Protein AF-A0A7W7KQT1-F1 (afdb_monomer_lite)

Sequence (158 aa):
MNTHEIETPSGLRFHPEPDATVPFLRQPEAVIASAGPQPGSSLYLSLHRSAMERLIKHRKAKLTPDQLAAGVEHVKELTGIVMKPRQLADILDISPSAKMHLAAFGEFGRQFNDALGSYFLGCAWPTEKEVAAGIDLRSFLSILRRQAEAMGYKLHKA

Organism: Pseudomonas nitroreducens (NCBI:txid46680)

pLDDT: mean 78.23, std 21.67, range [24.48, 97.62]

InterPro domains:
  IPR059352 Domain of unknown function DUF8308 [PF26975] (45-156)

Foldseek 3Di:
DDDDDDDDDDDDPPPPDPPPLQDADDDVVRCVVPVDPDPCVVVNVVSNVVVVVLLVVQLVPADDPVLLVVLQVVCCVLQQWHDDSVVLSVLVVVQSVQRSSCRRPVDCDQSVQQSLCCVQPVGGDDDPVVVVVPPDVVVVSVSSVVSCVVVVIDGHDD

Radius of gyration: 20.32 Å; chains: 1; bounding box: 55×39×58 Å

Structure (mmCIF, N/CA/C/O backbone):
data_AF-A0A7W7KQT1-F1
#
_entry.id   AF-A0A7W7KQT1-F1
#
loop_
_atom_site.group_PDB
_atom_site.id
_atom_site.type_symbol
_atom_site.label_atom_id
_atom_site.label_alt_id
_atom_site.label_comp_id
_atom_site.label_asym_id
_atom_site.label_entity_id
_atom_site.label_seq_id
_atom_site.pdbx_PDB_ins_code
_atom_site.Cartn_x
_atom_site.Cartn_y
_atom_site.Cartn_z
_atom_site.occupancy
_atom_site.B_iso_or_equiv
_atom_site.auth_seq_id
_atom_site.auth_comp_id
_atom_site.auth_asym_id
_atom_site.auth_atom_id
_atom_site.pdbx_PDB_model_num
ATOM 1 N N . MET A 1 1 ? 37.652 27.015 -44.609 1.00 39.06 1 MET A N 1
ATOM 2 C CA . MET A 1 1 ? 37.709 25.971 -43.562 1.00 39.06 1 MET A CA 1
ATOM 3 C C . MET A 1 1 ? 36.278 25.602 -43.241 1.00 39.06 1 MET A C 1
ATOM 5 O O . MET A 1 1 ? 35.521 26.484 -42.867 1.00 39.06 1 MET A O 1
ATOM 9 N N . ASN A 1 2 ? 35.907 24.356 -43.534 1.00 30.94 2 ASN A N 1
ATOM 10 C CA . ASN A 1 2 ? 34.542 23.847 -43.432 1.00 30.94 2 ASN A CA 1
ATOM 11 C C . ASN A 1 2 ? 34.126 23.693 -41.969 1.00 30.94 2 ASN A C 1
ATOM 13 O O . ASN A 1 2 ? 34.783 22.979 -41.213 1.00 30.94 2 ASN A O 1
ATOM 17 N N . THR A 1 3 ? 33.014 24.319 -41.605 1.00 36.09 3 THR A N 1
ATOM 18 C CA . THR A 1 3 ? 32.261 24.028 -40.387 1.00 36.09 3 THR A CA 1
ATOM 19 C C . THR A 1 3 ? 31.337 22.858 -40.715 1.00 36.09 3 THR A C 1
ATOM 21 O O . THR A 1 3 ? 30.402 23.014 -41.494 1.00 36.09 3 THR A O 1
ATOM 24 N N . HIS A 1 4 ? 31.626 21.665 -40.197 1.00 36.66 4 HIS A N 1
ATOM 25 C CA . HIS A 1 4 ? 30.676 20.558 -40.263 1.00 36.66 4 HIS A CA 1
ATOM 26 C C . HIS A 1 4 ? 29.622 20.759 -39.172 1.00 36.66 4 HIS A C 1
ATOM 28 O O . HIS A 1 4 ? 29.887 20.527 -37.993 1.00 36.66 4 HIS A O 1
ATOM 34 N N . GLU A 1 5 ? 28.439 21.210 -39.579 1.00 31.73 5 GLU A N 1
ATOM 35 C CA . GLU A 1 5 ? 27.205 21.050 -38.816 1.00 31.73 5 GLU A CA 1
ATOM 36 C C . GLU A 1 5 ? 26.858 19.557 -38.781 1.00 31.73 5 GLU A C 1
ATOM 38 O O . GLU A 1 5 ? 26.717 18.909 -39.820 1.00 31.73 5 GLU A O 1
ATOM 43 N N . ILE A 1 6 ? 26.772 18.989 -37.578 1.00 37.16 6 ILE A N 1
ATOM 44 C CA . ILE A 1 6 ? 26.162 17.678 -37.364 1.00 37.16 6 ILE A CA 1
ATOM 45 C C . ILE A 1 6 ? 24.701 17.959 -37.026 1.00 37.16 6 ILE A C 1
ATOM 47 O O . ILE A 1 6 ? 24.370 18.307 -35.894 1.00 37.16 6 ILE A O 1
ATOM 51 N N . GLU A 1 7 ? 23.839 17.844 -38.031 1.00 29.12 7 GLU A N 1
ATOM 52 C CA . GLU A 1 7 ? 22.396 17.770 -37.843 1.00 29.12 7 GLU A CA 1
ATOM 53 C C . GLU A 1 7 ? 22.061 16.455 -37.127 1.00 29.12 7 GLU A C 1
ATOM 55 O O . GLU A 1 7 ? 22.187 15.365 -37.687 1.00 29.12 7 GLU A O 1
ATOM 60 N N . THR A 1 8 ? 21.642 16.537 -35.866 1.00 38.25 8 THR A N 1
ATOM 61 C CA . THR A 1 8 ? 21.028 15.408 -35.161 1.00 38.25 8 THR A CA 1
ATOM 62 C C . THR A 1 8 ? 19.557 15.326 -35.581 1.00 38.25 8 THR A C 1
ATOM 64 O O . THR A 1 8 ? 18.802 16.262 -35.302 1.00 38.25 8 THR A O 1
ATOM 67 N N . PRO A 1 9 ? 19.096 14.240 -36.227 1.00 34.44 9 PRO A N 1
ATOM 68 C CA . PRO A 1 9 ? 17.698 14.118 -36.597 1.00 34.44 9 PRO A CA 1
ATOM 69 C C . PRO A 1 9 ? 16.850 13.872 -35.344 1.00 34.44 9 PRO A C 1
ATOM 71 O O . PRO A 1 9 ? 17.075 12.933 -34.586 1.00 34.44 9 PRO A O 1
ATOM 74 N N . SER A 1 10 ? 15.876 14.759 -35.153 1.00 36.94 10 SER A N 1
ATOM 75 C CA . SER A 1 10 ? 14.541 14.515 -34.607 1.00 36.94 10 SER A CA 1
ATOM 76 C C . SER A 1 10 ? 14.378 13.458 -33.501 1.00 36.94 10 SER A C 1
ATOM 78 O O . SER A 1 10 ? 14.314 12.259 -33.752 1.00 36.94 10 SER A O 1
ATOM 80 N N . GLY A 1 11 ? 14.046 13.935 -32.297 1.00 33.72 11 GLY A N 1
ATOM 81 C CA . GLY A 1 11 ? 12.850 13.404 -31.631 1.00 33.72 11 GLY A CA 1
ATOM 82 C C . GLY A 1 11 ? 12.998 12.462 -30.437 1.00 33.72 11 GLY A C 1
ATOM 83 O O . GLY A 1 11 ? 11.976 11.944 -30.002 1.00 33.72 11 GLY A O 1
ATOM 84 N N . LEU A 1 12 ? 14.176 12.276 -29.835 1.00 29.19 12 LEU A N 1
ATOM 85 C CA . LEU A 1 12 ? 14.255 11.693 -28.486 1.00 29.19 12 LEU A CA 1
ATOM 86 C C . LEU A 1 12 ? 14.581 12.769 -27.452 1.00 29.19 12 LEU A C 1
ATOM 88 O O . LEU A 1 12 ? 15.731 12.998 -27.083 1.00 29.19 12 LEU A O 1
ATOM 92 N N . ARG A 1 13 ? 13.527 13.411 -26.938 1.00 24.48 13 ARG A N 1
ATOM 93 C CA . ARG A 1 13 ? 13.596 13.974 -25.590 1.00 24.48 13 ARG A CA 1
ATOM 94 C C . ARG A 1 13 ? 13.702 12.792 -24.636 1.00 24.48 13 ARG A C 1
ATOM 96 O O . ARG A 1 13 ? 12.711 12.116 -24.375 1.00 24.48 13 ARG A O 1
ATOM 103 N N . PHE A 1 14 ? 14.903 12.539 -24.129 1.00 29.36 14 PHE A N 1
ATOM 104 C CA . PHE A 1 14 ? 15.037 11.823 -22.871 1.00 29.36 14 PHE A CA 1
ATOM 105 C C . PHE A 1 14 ? 14.349 12.685 -21.817 1.00 29.36 14 PHE A C 1
ATOM 107 O O . PHE A 1 14 ? 14.892 13.695 -21.379 1.00 29.36 14 PHE A O 1
ATOM 114 N N . HIS A 1 15 ? 13.118 12.323 -21.475 1.00 25.84 15 HIS A N 1
ATOM 115 C CA . HIS A 1 15 ? 12.553 12.691 -20.194 1.00 25.84 15 HIS A CA 1
ATOM 116 C C . HIS A 1 15 ? 13.178 11.727 -19.183 1.00 25.84 15 HIS A C 1
ATOM 118 O O . HIS A 1 15 ? 12.866 10.536 -19.231 1.00 25.84 15 HIS A O 1
ATOM 124 N N . PRO A 1 16 ? 14.110 12.173 -18.322 1.00 28.22 16 PRO A N 1
ATOM 125 C CA . PRO A 1 16 ? 14.429 11.401 -17.139 1.00 28.22 16 PRO A CA 1
ATOM 126 C C . PRO A 1 16 ? 13.165 11.431 -16.281 1.00 28.22 16 PRO A C 1
ATOM 128 O O . PRO A 1 16 ? 12.849 12.459 -15.682 1.00 28.22 16 PRO A O 1
ATOM 131 N N . GLU A 1 17 ? 12.383 10.353 -16.294 1.00 29.53 17 GLU A N 1
ATOM 132 C CA . GLU A 1 17 ? 11.333 10.217 -15.292 1.00 29.53 17 GLU A CA 1
ATOM 133 C C . GLU A 1 17 ? 12.002 10.211 -13.912 1.00 29.53 17 GLU A C 1
ATOM 135 O O . GLU A 1 17 ? 12.985 9.489 -13.711 1.00 29.53 17 GLU A O 1
ATOM 140 N N . PRO A 1 18 ? 11.529 11.039 -12.969 1.00 29.50 18 PRO A N 1
ATOM 141 C CA . PRO A 1 18 ? 12.148 11.198 -11.662 1.00 29.50 18 PRO A CA 1
ATOM 142 C C . PRO A 1 18 ? 11.795 10.063 -10.691 1.00 29.50 18 PRO A C 1
ATOM 144 O O . PRO A 1 18 ? 12.029 10.208 -9.495 1.00 29.50 18 PRO A O 1
ATOM 147 N N . ASP A 1 19 ? 11.281 8.931 -11.176 1.00 32.91 19 ASP A N 1
ATOM 148 C CA . ASP A 1 19 ? 10.948 7.781 -10.340 1.00 32.91 19 ASP A CA 1
ATOM 149 C C . ASP A 1 19 ? 12.015 6.687 -10.469 1.00 32.91 19 ASP A C 1
ATOM 151 O O . ASP A 1 19 ? 11.923 5.723 -11.229 1.00 32.91 19 ASP A O 1
ATOM 155 N N . ALA A 1 20 ? 13.088 6.853 -9.697 1.00 32.72 20 ALA A N 1
ATOM 156 C CA . ALA A 1 20 ? 14.126 5.842 -9.506 1.00 32.72 20 A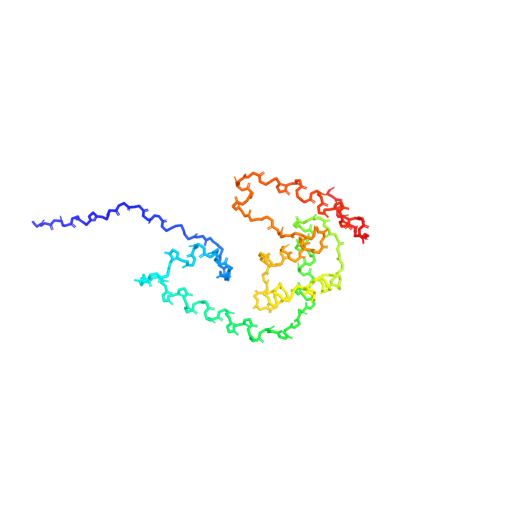LA A CA 1
ATOM 157 C C . ALA A 1 20 ? 13.675 4.687 -8.580 1.00 32.72 20 ALA A C 1
ATOM 159 O O . ALA A 1 20 ? 14.508 4.013 -7.974 1.00 32.72 20 ALA A O 1
ATOM 160 N N . THR A 1 21 ? 12.373 4.413 -8.501 1.00 38.44 21 THR A N 1
ATOM 161 C CA . THR A 1 21 ? 11.781 3.220 -7.888 1.00 38.44 21 THR A CA 1
ATOM 162 C C . THR A 1 21 ? 11.880 2.052 -8.879 1.00 38.44 21 THR A C 1
ATOM 164 O O . THR A 1 21 ? 10.968 1.736 -9.631 1.00 38.44 21 THR A O 1
ATOM 167 N N . VAL A 1 22 ? 13.055 1.421 -8.925 1.00 41.69 22 VAL A N 1
ATOM 168 C CA . VAL A 1 22 ? 13.286 -0.008 -9.234 1.00 41.69 22 VAL A CA 1
ATOM 169 C C . VAL A 1 22 ? 12.150 -0.700 -10.059 1.00 41.69 22 VAL A C 1
ATOM 171 O O . VAL A 1 22 ? 11.161 -1.168 -9.487 1.00 41.69 22 VAL A O 1
ATOM 174 N N . PRO A 1 23 ? 12.277 -0.851 -11.399 1.00 49.09 23 PRO A N 1
ATOM 175 C CA . PRO A 1 23 ? 11.158 -1.132 -12.307 1.00 49.09 23 PRO A CA 1
ATOM 176 C C . PRO A 1 23 ? 10.950 -2.637 -12.518 1.00 49.09 23 PRO A C 1
ATOM 178 O O . PRO A 1 23 ? 11.636 -3.242 -13.345 1.00 49.09 23 PRO A O 1
ATOM 181 N N . PHE A 1 24 ? 10.029 -3.283 -11.795 1.00 54.97 24 PHE A N 1
ATOM 182 C CA . PHE A 1 24 ? 9.976 -4.757 -11.849 1.00 54.97 24 PHE A CA 1
ATOM 183 C C . PHE A 1 24 ? 8.747 -5.436 -12.393 1.00 54.97 24 PHE A C 1
ATOM 185 O O . PHE A 1 24 ? 8.810 -6.643 -12.595 1.00 54.97 24 PHE A O 1
ATOM 192 N N . LEU A 1 25 ? 7.715 -4.708 -12.801 1.00 54.38 25 LEU A N 1
ATOM 193 C CA . LEU A 1 25 ? 6.708 -5.293 -13.681 1.00 54.38 25 LEU A CA 1
ATOM 194 C C . LEU A 1 25 ? 6.464 -4.346 -14.843 1.00 54.38 25 LEU A C 1
ATOM 196 O O . LEU A 1 25 ? 5.567 -3.508 -14.829 1.00 54.38 25 LEU A O 1
ATOM 200 N N . ARG A 1 26 ? 7.310 -4.481 -15.867 1.00 59.72 26 ARG A N 1
ATOM 201 C CA . ARG A 1 26 ? 6.933 -4.001 -17.192 1.00 59.72 26 ARG A CA 1
ATOM 202 C C . ARG A 1 26 ? 5.730 -4.819 -17.642 1.00 59.72 26 ARG A C 1
ATOM 204 O O . ARG A 1 26 ? 5.711 -6.034 -17.455 1.00 59.72 26 ARG A O 1
ATOM 211 N N . GLN A 1 27 ? 4.749 -4.145 -18.232 1.00 62.84 27 GLN A N 1
ATOM 212 C CA . GLN A 1 27 ? 3.640 -4.826 -18.891 1.00 62.84 27 GLN A CA 1
ATOM 213 C C . GLN A 1 27 ? 4.209 -5.826 -19.917 1.00 62.84 27 GLN A C 1
ATOM 215 O O . GLN A 1 27 ? 5.229 -5.502 -20.546 1.00 62.84 27 GLN A O 1
ATOM 220 N N . PRO A 1 28 ? 3.627 -7.029 -20.082 1.00 63.16 28 PRO A N 1
ATOM 221 C CA . PRO A 1 28 ? 4.150 -8.043 -20.999 1.00 63.16 28 PRO A CA 1
ATOM 222 C C . PRO A 1 28 ? 4.428 -7.492 -22.403 1.00 63.16 28 PRO A C 1
ATOM 224 O O . PRO A 1 28 ? 5.448 -7.815 -23.007 1.00 63.16 28 PRO A O 1
ATOM 227 N N . GLU A 1 29 ? 3.593 -6.571 -22.882 1.00 64.31 29 GLU A N 1
ATOM 228 C CA . GLU A 1 29 ? 3.743 -5.898 -24.172 1.00 64.31 29 GLU A CA 1
ATOM 229 C C . GLU A 1 29 ? 5.029 -5.061 -24.238 1.00 64.31 29 GLU A C 1
ATOM 231 O O . GLU A 1 29 ? 5.721 -5.069 -25.252 1.00 64.31 29 GLU A O 1
ATOM 236 N N . ALA A 1 30 ? 5.401 -4.385 -23.148 1.00 66.00 30 ALA A N 1
ATOM 237 C CA . ALA A 1 30 ? 6.639 -3.611 -23.060 1.00 66.00 30 ALA A CA 1
ATOM 238 C C . ALA A 1 30 ? 7.884 -4.511 -22.979 1.00 66.00 30 ALA A C 1
ATOM 240 O O . ALA A 1 30 ? 8.953 -4.139 -23.470 1.00 66.00 30 ALA A O 1
ATOM 241 N N . VAL A 1 31 ? 7.766 -5.705 -22.390 1.00 67.75 31 VAL A N 1
ATOM 242 C CA . VAL A 1 31 ? 8.834 -6.719 -22.413 1.00 67.75 31 VAL A CA 1
ATOM 243 C C . VAL A 1 31 ? 9.030 -7.237 -23.836 1.00 67.75 31 VAL A C 1
ATOM 245 O O . VAL A 1 31 ? 10.155 -7.236 -24.328 1.00 67.75 31 VAL A O 1
ATOM 248 N N . ILE A 1 32 ? 7.942 -7.590 -24.525 1.00 68.69 32 ILE A N 1
ATOM 249 C CA . ILE A 1 32 ? 7.966 -8.078 -25.911 1.00 68.69 32 ILE A CA 1
ATOM 250 C C . ILE A 1 32 ? 8.529 -7.010 -26.859 1.00 68.69 32 ILE A C 1
ATOM 252 O O . ILE A 1 32 ? 9.435 -7.299 -27.638 1.00 68.69 32 ILE A O 1
ATOM 256 N N . ALA A 1 33 ? 8.074 -5.758 -26.744 1.00 64.88 33 ALA A N 1
ATOM 257 C CA . ALA A 1 33 ? 8.538 -4.646 -27.577 1.00 64.88 33 ALA A CA 1
ATOM 258 C C . ALA A 1 33 ? 10.034 -4.321 -27.398 1.00 64.88 33 ALA A C 1
ATOM 260 O O . ALA A 1 33 ? 10.650 -3.729 -28.282 1.00 64.88 33 ALA A O 1
ATOM 261 N N . SER A 1 34 ? 10.632 -4.713 -26.268 1.00 59.31 34 SER A N 1
ATOM 262 C CA . SER A 1 34 ? 12.036 -4.439 -25.935 1.00 59.31 34 SER A CA 1
ATOM 263 C C . SER A 1 34 ? 12.946 -5.672 -25.963 1.00 59.31 34 SER A C 1
ATOM 265 O O . SER A 1 34 ? 14.121 -5.561 -25.621 1.00 59.31 34 SER A O 1
ATOM 267 N N . ALA A 1 35 ? 12.439 -6.829 -26.402 1.00 60.53 35 ALA A N 1
ATOM 268 C CA . ALA A 1 35 ? 13.176 -8.096 -26.453 1.00 60.53 35 ALA A CA 1
ATOM 269 C C . ALA A 1 35 ? 14.234 -8.177 -27.579 1.00 60.53 35 ALA A C 1
ATOM 271 O O . ALA A 1 35 ? 14.926 -9.186 -27.705 1.00 60.53 35 ALA A O 1
ATOM 272 N N . GLY A 1 36 ? 14.377 -7.132 -28.402 1.00 59.81 36 GLY A N 1
ATOM 273 C CA . GLY A 1 36 ? 15.420 -7.041 -29.428 1.00 59.81 36 GLY A CA 1
ATOM 274 C C . GLY A 1 36 ? 16.798 -6.640 -28.868 1.00 59.81 36 GLY A C 1
ATOM 275 O O . GLY A 1 36 ? 16.890 -6.090 -27.767 1.00 59.81 36 GLY A O 1
ATOM 276 N N . PRO A 1 37 ? 17.892 -6.855 -29.625 1.00 55.16 37 PRO A N 1
ATOM 277 C CA . PRO A 1 37 ? 19.247 -6.477 -29.227 1.00 55.16 37 PRO A CA 1
ATOM 278 C C . PRO A 1 37 ? 19.439 -4.958 -29.357 1.00 55.16 37 PRO A C 1
ATOM 280 O O . PRO A 1 37 ? 20.099 -4.469 -30.269 1.00 55.16 37 PRO A O 1
ATOM 283 N N . GLN A 1 38 ? 18.822 -4.190 -28.461 1.00 61.56 38 GLN A N 1
ATOM 284 C CA . GLN A 1 38 ? 19.053 -2.752 -28.349 1.00 61.56 38 GLN A CA 1
ATOM 285 C C . GLN A 1 38 ? 20.116 -2.461 -27.277 1.00 61.56 38 GLN A C 1
ATOM 287 O O . GLN A 1 38 ? 20.113 -3.124 -26.240 1.00 61.56 38 GLN A O 1
ATOM 292 N N . PRO A 1 39 ? 20.984 -1.448 -27.450 1.00 56.38 39 PRO A N 1
ATOM 293 C CA . PRO A 1 39 ? 22.043 -1.106 -26.488 1.00 56.38 39 PRO A CA 1
ATOM 294 C C . PRO A 1 39 ? 21.558 -0.880 -25.041 1.00 56.38 39 PRO A C 1
ATOM 296 O O . PRO A 1 39 ? 22.305 -1.116 -24.095 1.00 56.38 39 PRO A O 1
ATOM 299 N N . GLY A 1 40 ? 20.295 -0.476 -24.848 1.00 58.91 40 GLY A N 1
ATOM 300 C CA . GLY A 1 40 ? 19.681 -0.276 -23.527 1.00 58.91 40 GLY A CA 1
ATOM 301 C C . GLY A 1 40 ? 19.212 -1.552 -22.809 1.00 58.91 40 GLY A C 1
ATOM 302 O O . GLY A 1 40 ? 18.927 -1.501 -21.612 1.00 58.91 40 GLY A O 1
ATOM 303 N N . SER A 1 41 ? 19.147 -2.704 -23.490 1.00 63.72 41 SER A N 1
ATOM 304 C CA . SER A 1 41 ? 18.663 -3.958 -22.890 1.00 63.72 41 SER A CA 1
ATOM 305 C C . SER A 1 41 ? 19.646 -4.529 -21.862 1.00 63.72 41 SER A C 1
ATOM 307 O O . SER A 1 41 ? 19.221 -5.043 -20.831 1.00 63.72 41 SER A O 1
ATOM 309 N N . SER A 1 42 ? 20.955 -4.362 -22.078 1.00 69.62 42 SER A N 1
ATOM 310 C CA . SER A 1 42 ? 22.009 -4.833 -21.165 1.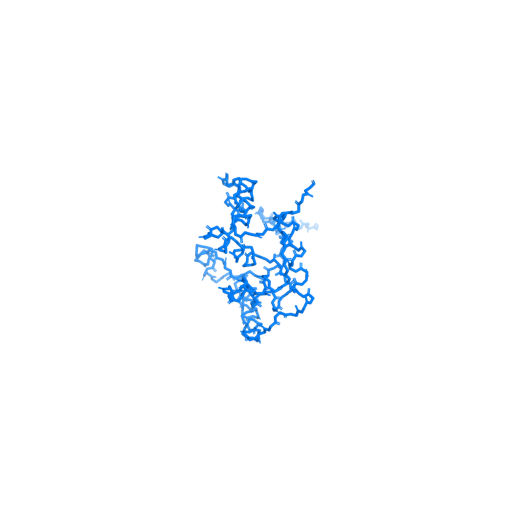00 69.62 42 SER A CA 1
ATOM 311 C C . SER A 1 42 ? 21.996 -4.099 -19.816 1.00 69.62 42 SER A C 1
ATOM 313 O O . SER A 1 42 ? 22.063 -4.734 -18.762 1.00 69.62 42 SER A O 1
ATOM 315 N N . LEU A 1 43 ? 21.824 -2.769 -19.830 1.00 71.69 43 LEU A N 1
ATOM 316 C CA . LEU A 1 43 ? 21.700 -1.969 -18.605 1.00 71.69 43 LEU A CA 1
ATOM 317 C C . LEU A 1 43 ? 20.412 -2.303 -17.845 1.00 71.69 43 LEU A C 1
ATOM 319 O O . LEU A 1 43 ? 20.431 -2.466 -16.629 1.00 71.69 43 LEU A O 1
ATOM 323 N N . TYR A 1 44 ? 19.294 -2.455 -18.555 1.00 72.38 44 TYR A N 1
ATOM 324 C CA . TYR A 1 44 ? 18.052 -2.887 -17.924 1.00 72.38 44 TYR A CA 1
ATOM 325 C C . TYR A 1 44 ? 18.206 -4.259 -17.261 1.00 72.38 44 TYR A C 1
ATOM 327 O O . TYR A 1 44 ? 17.810 -4.423 -16.113 1.00 72.38 44 TYR A O 1
ATOM 335 N N . LEU A 1 45 ? 18.788 -5.244 -17.952 1.00 75.62 45 LEU A N 1
ATOM 336 C CA . LEU A 1 45 ? 18.945 -6.599 -17.422 1.00 75.62 45 LEU A CA 1
ATOM 337 C C . LEU A 1 45 ? 19.902 -6.652 -16.223 1.00 75.62 45 LEU A C 1
ATOM 339 O O . LEU A 1 45 ? 19.671 -7.436 -15.301 1.00 75.62 45 LEU A O 1
ATOM 343 N N . SER A 1 46 ? 20.945 -5.817 -16.194 1.00 76.25 46 SER A N 1
ATOM 344 C CA . SER A 1 46 ? 21.846 -5.733 -15.040 1.00 76.25 46 SER A CA 1
ATOM 345 C C . SER A 1 46 ? 21.150 -5.117 -13.823 1.00 76.25 46 SER A C 1
ATOM 347 O O . SER A 1 46 ? 21.189 -5.709 -12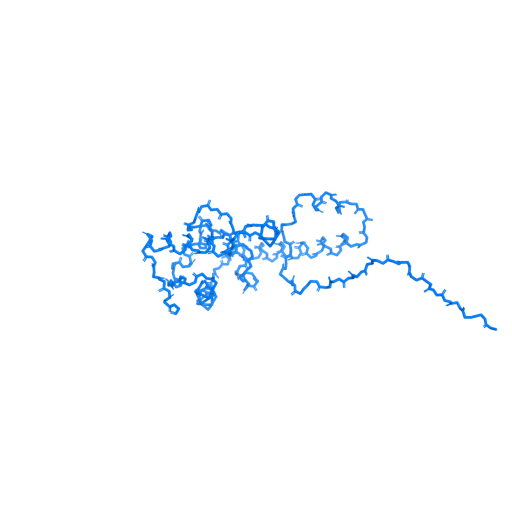.744 1.00 76.25 46 SER A O 1
ATOM 349 N N . LEU A 1 47 ? 20.417 -4.012 -14.003 1.00 76.69 47 LEU A N 1
ATOM 350 C CA . LEU A 1 47 ? 19.567 -3.428 -12.960 1.00 76.69 47 LEU A CA 1
ATOM 351 C C . LEU A 1 47 ? 18.485 -4.419 -12.509 1.00 76.69 47 LEU A C 1
ATOM 353 O O . LEU A 1 47 ? 18.244 -4.561 -11.307 1.00 76.69 47 LEU A O 1
ATOM 357 N N . HIS A 1 48 ? 17.899 -5.154 -13.463 1.00 78.50 48 HIS A N 1
ATOM 358 C CA . HIS A 1 48 ? 16.901 -6.188 -13.219 1.00 78.50 48 HIS A CA 1
ATOM 359 C C . HIS A 1 48 ? 17.459 -7.258 -12.266 1.00 78.50 48 HIS A C 1
ATOM 361 O O . HIS A 1 48 ? 16.928 -7.549 -11.192 1.00 78.50 48 HIS A O 1
ATOM 367 N N . ARG A 1 49 ? 18.615 -7.812 -12.627 1.00 79.88 49 ARG A N 1
ATOM 368 C CA . ARG A 1 49 ? 19.308 -8.803 -11.810 1.00 79.88 49 ARG A CA 1
ATOM 369 C C . ARG A 1 49 ? 19.650 -8.262 -10.422 1.00 79.88 49 ARG A C 1
ATOM 371 O O . ARG A 1 49 ? 19.360 -8.930 -9.434 1.00 79.88 49 ARG A O 1
ATOM 378 N N . SER A 1 50 ? 20.217 -7.058 -10.329 1.00 79.56 50 SER A N 1
ATOM 379 C CA . SER A 1 50 ? 20.613 -6.475 -9.044 1.00 79.56 50 SER A CA 1
ATOM 380 C C . SER A 1 50 ? 19.439 -6.299 -8.085 1.00 79.56 50 SER A C 1
ATOM 382 O O . SER A 1 50 ? 19.588 -6.563 -6.891 1.00 79.56 50 SER A O 1
ATOM 384 N N . ALA A 1 51 ? 18.263 -5.883 -8.561 1.00 76.06 51 ALA A N 1
ATOM 385 C CA . ALA A 1 51 ? 17.123 -5.765 -7.658 1.00 76.06 51 ALA A CA 1
ATOM 386 C C . ALA A 1 51 ? 16.491 -7.117 -7.307 1.00 76.06 51 ALA A C 1
ATOM 388 O O . ALA A 1 51 ? 16.067 -7.288 -6.165 1.00 76.06 51 ALA A O 1
ATOM 389 N N . MET A 1 52 ? 16.513 -8.105 -8.209 1.00 81.44 52 MET A N 1
ATOM 390 C CA . MET A 1 52 ? 16.138 -9.482 -7.862 1.00 81.44 52 MET A CA 1
ATOM 391 C C . MET A 1 52 ? 17.049 -10.066 -6.778 1.00 81.44 52 MET A C 1
ATOM 393 O O . MET A 1 52 ? 16.565 -10.652 -5.812 1.00 81.44 52 MET A O 1
ATOM 397 N N . GLU A 1 53 ? 18.360 -9.851 -6.876 1.00 83.75 53 GLU A N 1
ATOM 398 C CA . GLU A 1 53 ? 19.322 -10.272 -5.852 1.00 83.75 53 GLU A CA 1
ATOM 399 C C . GLU A 1 53 ? 19.050 -9.589 -4.500 1.00 83.75 53 GLU A C 1
ATOM 401 O O . GLU A 1 53 ? 19.082 -10.251 -3.457 1.00 83.75 53 GLU A O 1
ATOM 406 N N . ARG A 1 54 ? 18.691 -8.294 -4.496 1.00 77.62 54 ARG A N 1
ATOM 407 C CA . ARG A 1 54 ? 18.236 -7.603 -3.275 1.00 77.62 54 ARG A CA 1
ATOM 408 C C . ARG A 1 54 ? 16.961 -8.236 -2.717 1.00 77.62 54 ARG A C 1
ATOM 410 O O . ARG A 1 54 ? 16.927 -8.573 -1.539 1.00 77.62 54 ARG A O 1
ATOM 417 N N . LEU A 1 55 ? 15.936 -8.480 -3.527 1.00 78.38 55 LEU A N 1
ATOM 418 C CA . LEU A 1 55 ? 14.703 -9.117 -3.049 1.00 78.38 55 LEU A CA 1
ATOM 419 C C . LEU A 1 55 ? 14.963 -10.515 -2.474 1.00 78.38 55 LEU A C 1
ATOM 421 O O . LEU A 1 55 ? 14.465 -10.834 -1.397 1.00 78.38 55 LEU A O 1
ATOM 425 N N . ILE A 1 56 ? 15.810 -11.325 -3.114 1.00 82.88 56 ILE A N 1
ATOM 426 C CA . ILE A 1 56 ? 16.220 -12.638 -2.592 1.00 82.88 56 ILE A CA 1
ATOM 427 C C . ILE A 1 56 ? 16.897 -12.494 -1.223 1.00 82.88 56 ILE A C 1
ATOM 429 O O . ILE A 1 56 ? 16.572 -13.244 -0.296 1.00 82.88 56 ILE A O 1
ATOM 433 N N . LYS A 1 57 ? 17.795 -11.514 -1.063 1.00 82.06 57 LYS A N 1
ATOM 434 C CA . LYS A 1 57 ? 18.446 -11.208 0.221 1.00 82.06 57 LYS A CA 1
ATOM 435 C C . LYS A 1 57 ? 17.426 -10.828 1.299 1.00 82.06 57 LYS A C 1
ATOM 437 O O . LYS A 1 57 ? 17.567 -11.242 2.448 1.00 82.06 57 LYS A O 1
ATOM 442 N N . HIS A 1 58 ? 16.377 -10.103 0.924 1.00 76.94 58 HIS A N 1
ATOM 443 C CA . HIS A 1 58 ? 15.336 -9.613 1.828 1.00 76.94 58 HIS A CA 1
ATOM 444 C C . HIS A 1 58 ? 14.094 -10.520 1.910 1.00 76.94 58 HIS A C 1
ATOM 446 O O . HIS A 1 58 ? 13.136 -10.181 2.597 1.00 76.94 58 HIS A O 1
ATOM 452 N N . ARG A 1 59 ? 14.115 -11.725 1.321 1.00 77.75 59 ARG A N 1
ATOM 453 C CA . ARG A 1 59 ? 12.964 -12.656 1.297 1.00 77.75 59 ARG A CA 1
ATOM 454 C C . ARG A 1 59 ? 12.413 -13.031 2.681 1.00 77.75 59 ARG A C 1
ATOM 456 O O . ARG A 1 59 ? 11.257 -13.407 2.811 1.00 77.75 59 ARG A O 1
ATOM 463 N N . LYS A 1 60 ? 13.267 -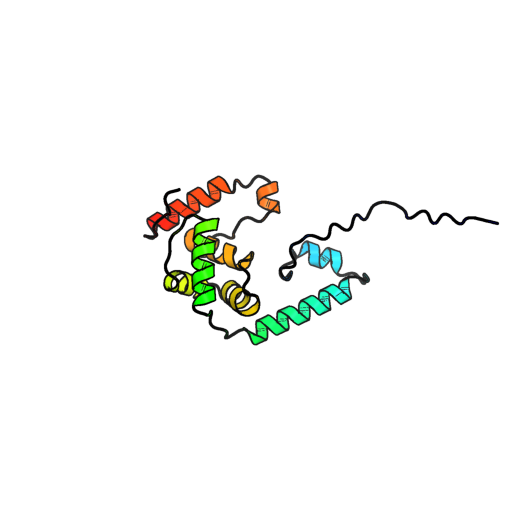12.992 3.710 1.00 83.81 60 LYS A N 1
ATOM 464 C CA . LYS A 1 60 ? 12.913 -13.261 5.119 1.00 83.81 60 LYS A CA 1
ATOM 465 C C . LYS A 1 60 ? 12.970 -12.000 5.984 1.00 83.81 60 LYS A C 1
ATOM 467 O O . LYS A 1 60 ? 12.896 -12.105 7.208 1.00 83.81 60 LYS A O 1
ATOM 472 N N . ALA A 1 61 ? 13.172 -10.831 5.378 1.00 79.00 61 ALA A N 1
ATOM 473 C CA . ALA A 1 61 ? 13.299 -9.592 6.118 1.00 79.00 61 ALA A CA 1
ATOM 474 C C . ALA A 1 61 ? 11.982 -9.279 6.835 1.00 79.00 61 ALA A C 1
ATOM 476 O O . ALA A 1 61 ? 10.883 -9.454 6.302 1.00 79.00 61 ALA A O 1
ATOM 477 N N . LYS A 1 62 ? 12.118 -8.843 8.084 1.00 86.69 62 LYS A N 1
ATOM 478 C CA . LYS A 1 62 ? 11.019 -8.283 8.860 1.00 86.69 62 LYS A CA 1
ATOM 479 C C . LYS A 1 62 ? 11.111 -6.771 8.752 1.00 86.69 62 LYS A C 1
ATOM 481 O O . LYS A 1 62 ? 12.213 -6.230 8.733 1.00 86.69 62 LYS A O 1
ATOM 486 N N . LEU A 1 63 ? 9.957 -6.122 8.686 1.00 90.00 63 LEU A N 1
ATOM 487 C CA . LEU A 1 63 ? 9.891 -4.669 8.722 1.00 90.00 63 LEU A CA 1
ATOM 488 C C . LEU A 1 63 ? 10.343 -4.184 10.094 1.00 90.00 63 LEU A C 1
ATOM 490 O O . LEU A 1 63 ? 9.997 -4.785 11.117 1.00 90.00 63 LEU A O 1
ATOM 494 N N . THR A 1 64 ? 11.135 -3.119 10.109 1.00 93.06 64 THR A N 1
ATOM 495 C CA . THR A 1 64 ? 11.516 -2.469 11.360 1.00 93.06 64 THR A CA 1
ATOM 496 C C . THR A 1 64 ? 10.321 -1.699 11.937 1.00 93.06 64 THR A C 1
ATOM 498 O O . THR A 1 64 ? 9.397 -1.342 11.197 1.00 93.06 64 THR A O 1
ATOM 501 N N . PRO A 1 65 ? 10.312 -1.412 13.252 1.00 94.50 65 PRO A N 1
ATOM 502 C CA . PRO A 1 65 ? 9.296 -0.547 13.847 1.00 94.50 65 PRO A CA 1
ATOM 503 C C . PRO A 1 65 ? 9.183 0.813 13.145 1.00 94.50 65 PRO A C 1
ATOM 505 O O . PRO A 1 65 ? 8.070 1.270 12.902 1.00 94.50 65 PRO A O 1
ATOM 508 N N . ASP A 1 66 ? 10.311 1.403 12.741 1.00 94.81 66 ASP A N 1
ATOM 509 C CA . ASP A 1 66 ? 10.347 2.698 12.051 1.00 94.81 66 ASP A CA 1
ATOM 510 C C . ASP A 1 66 ? 9.721 2.626 10.654 1.00 94.81 66 ASP A C 1
ATOM 512 O O . ASP A 1 66 ? 8.951 3.506 10.278 1.00 94.81 66 ASP A O 1
ATOM 516 N N . GLN A 1 67 ? 9.972 1.546 9.903 1.00 94.44 67 GLN A N 1
ATOM 517 C CA . GLN A 1 67 ? 9.333 1.321 8.600 1.00 94.44 67 GLN A CA 1
ATOM 518 C C . GLN A 1 67 ? 7.817 1.168 8.732 1.00 94.44 67 GLN A C 1
ATOM 520 O O . GLN A 1 67 ? 7.066 1.676 7.901 1.00 94.44 67 GLN A O 1
ATOM 525 N N . LEU A 1 68 ? 7.352 0.489 9.784 1.00 96.38 68 LEU A N 1
ATOM 526 C CA . LEU A 1 68 ? 5.922 0.362 10.053 1.00 96.38 68 LEU A CA 1
ATOM 527 C C . LEU A 1 68 ? 5.306 1.694 10.491 1.00 96.38 68 LEU A C 1
ATOM 529 O O . LEU A 1 68 ? 4.202 2.008 10.062 1.00 96.38 68 LEU A O 1
ATOM 533 N N . ALA A 1 69 ? 5.996 2.483 11.315 1.00 96.19 69 ALA A N 1
ATOM 534 C CA . ALA A 1 69 ? 5.527 3.805 11.723 1.00 96.19 69 ALA A CA 1
ATOM 535 C C . ALA A 1 69 ? 5.420 4.757 10.522 1.00 96.19 69 ALA A C 1
ATOM 537 O O . ALA A 1 69 ? 4.368 5.356 10.310 1.00 96.19 69 ALA A O 1
ATOM 538 N N . ALA A 1 70 ? 6.462 4.819 9.689 1.00 96.50 70 ALA A N 1
ATOM 539 C CA . ALA A 1 70 ? 6.454 5.596 8.454 1.00 96.50 70 ALA A CA 1
ATOM 540 C C . ALA A 1 70 ? 5.352 5.127 7.492 1.00 96.50 70 ALA A C 1
ATOM 542 O O . ALA A 1 70 ? 4.660 5.949 6.901 1.00 96.50 70 ALA A O 1
ATOM 543 N N . GLY A 1 71 ? 5.131 3.814 7.384 1.00 96.19 71 GLY A N 1
ATOM 544 C CA . GLY A 1 71 ? 4.073 3.270 6.536 1.00 96.19 71 GLY A CA 1
ATOM 545 C C . GLY A 1 71 ? 2.672 3.615 7.024 1.00 96.19 71 GLY A C 1
ATOM 546 O O . GLY A 1 71 ? 1.792 3.871 6.210 1.00 96.19 71 GLY A O 1
ATOM 547 N N . VAL A 1 72 ? 2.452 3.670 8.337 1.00 97.44 72 VAL A N 1
ATOM 548 C CA . VAL A 1 72 ? 1.170 4.112 8.901 1.00 97.44 72 VAL A CA 1
ATOM 549 C C . VAL A 1 72 ? 0.903 5.580 8.577 1.00 97.44 72 VAL A C 1
ATOM 551 O O . VAL A 1 72 ? -0.210 5.903 8.160 1.00 97.44 72 VAL A O 1
ATOM 554 N N . GLU A 1 73 ? 1.899 6.456 8.732 1.00 96.75 73 GLU A N 1
ATOM 555 C CA . GLU A 1 73 ? 1.741 7.865 8.355 1.00 96.75 73 GLU A CA 1
ATOM 556 C C . GLU A 1 73 ? 1.516 8.009 6.846 1.00 96.75 73 GLU A C 1
ATOM 558 O O . GLU A 1 73 ? 0.587 8.702 6.442 1.00 96.75 73 GLU A O 1
ATOM 563 N N . HIS A 1 74 ? 2.244 7.258 6.014 1.00 96.00 74 HIS A N 1
ATOM 564 C CA . HIS A 1 74 ? 2.024 7.255 4.568 1.00 96.00 74 HIS A CA 1
ATOM 565 C C . HIS A 1 74 ? 0.599 6.813 4.192 1.00 96.00 74 HIS A C 1
ATOM 567 O O . HIS A 1 74 ? -0.061 7.459 3.380 1.00 96.00 74 HIS A O 1
ATOM 573 N N . VAL A 1 75 ? 0.073 5.747 4.809 1.00 96.81 75 VAL A N 1
ATOM 574 C CA . VAL A 1 75 ? -1.317 5.308 4.587 1.00 96.81 75 VAL A CA 1
ATOM 575 C C . VAL A 1 75 ? -2.299 6.405 4.976 1.00 96.81 75 VAL A C 1
ATOM 577 O O . VAL A 1 75 ? -3.263 6.656 4.248 1.00 96.81 75 VAL A O 1
ATOM 580 N N . LYS A 1 76 ? -2.070 7.070 6.106 1.00 96.94 76 LYS A N 1
ATOM 581 C CA . LYS A 1 76 ? -2.920 8.161 6.576 1.00 96.94 76 LYS A CA 1
ATOM 582 C C . LYS A 1 76 ? -2.884 9.355 5.623 1.00 96.94 76 LYS A C 1
ATOM 584 O O . LYS A 1 76 ? -3.941 9.908 5.342 1.00 96.94 76 LYS A O 1
ATOM 589 N N . GLU A 1 77 ? -1.727 9.729 5.094 1.00 95.50 77 GLU A N 1
ATOM 590 C CA . GLU A 1 77 ? -1.597 10.810 4.108 1.00 95.50 77 GLU A CA 1
ATOM 591 C C . GLU A 1 77 ? -2.281 10.455 2.783 1.00 95.50 77 GLU A C 1
ATOM 593 O O . GLU A 1 77 ? -3.088 11.229 2.267 1.00 95.50 77 GLU A O 1
ATOM 598 N N . LEU A 1 78 ? -2.025 9.251 2.265 1.00 94.69 78 LEU A N 1
ATOM 599 C CA . LEU A 1 78 ? -2.556 8.784 0.985 1.00 94.69 78 LEU A CA 1
ATOM 600 C C . LEU A 1 78 ? -4.075 8.574 1.026 1.00 94.69 78 LEU A C 1
ATOM 602 O O . LEU A 1 78 ? -4.801 8.918 0.092 1.00 94.69 78 LEU A O 1
ATOM 606 N N . THR A 1 79 ? -4.572 7.972 2.107 1.00 95.31 79 THR A N 1
ATOM 607 C CA . THR A 1 79 ? -5.941 7.442 2.174 1.00 95.31 79 THR A CA 1
ATOM 608 C C . THR A 1 79 ? -6.799 8.090 3.243 1.00 95.31 79 THR A C 1
ATOM 610 O O . THR A 1 79 ? -8.012 7.930 3.199 1.00 95.31 79 THR A O 1
ATOM 613 N N . GLY A 1 80 ? -6.235 8.816 4.204 1.00 96.50 80 GLY A N 1
ATOM 614 C CA . GLY A 1 80 ? -6.956 9.289 5.387 1.00 96.50 80 GLY A CA 1
ATOM 615 C C . GLY A 1 80 ? -7.274 8.196 6.412 1.00 96.50 80 GLY A C 1
ATOM 616 O O . GLY A 1 80 ? -7.905 8.497 7.420 1.00 96.50 80 GLY A O 1
ATOM 617 N N . ILE A 1 81 ? -6.877 6.938 6.200 1.00 97.62 81 ILE A N 1
ATOM 618 C CA . ILE A 1 81 ? -7.135 5.848 7.150 1.00 97.62 81 ILE A CA 1
ATOM 619 C C . ILE A 1 81 ? -6.112 5.894 8.284 1.00 97.62 81 ILE A C 1
ATOM 621 O O . ILE A 1 81 ? -4.906 5.901 8.057 1.00 97.62 81 ILE A O 1
ATOM 625 N N . VAL A 1 82 ? -6.599 5.865 9.522 1.00 97.12 82 VAL A N 1
ATOM 626 C CA . VAL A 1 82 ? -5.772 5.764 10.725 1.00 97.12 82 VAL A CA 1
ATOM 627 C C . VAL A 1 82 ? -5.694 4.304 11.153 1.00 97.12 82 VAL A C 1
ATOM 629 O O . VAL A 1 82 ? -6.712 3.664 11.427 1.00 97.12 82 VAL A O 1
ATOM 632 N N . MET A 1 83 ? -4.475 3.784 11.267 1.00 96.38 83 MET A N 1
ATOM 633 C CA . MET A 1 83 ? -4.218 2.419 11.721 1.00 96.38 83 MET A CA 1
ATOM 634 C C . MET A 1 83 ? -2.997 2.346 12.638 1.00 96.38 83 MET A C 1
ATOM 636 O O . MET A 1 83 ? -2.215 3.283 12.739 1.00 96.38 83 MET A O 1
ATOM 640 N N . LYS A 1 84 ? -2.845 1.232 13.350 1.00 96.88 84 LYS A N 1
ATOM 641 C CA . LYS A 1 84 ? -1.673 0.942 14.185 1.00 96.88 84 LYS A CA 1
ATOM 642 C C . LYS A 1 84 ? -0.599 0.220 13.361 1.00 96.88 84 LYS A C 1
ATOM 644 O O . LYS A 1 84 ? -0.962 -0.569 12.488 1.00 96.88 84 LYS A O 1
ATOM 649 N N . PRO A 1 85 ? 0.693 0.336 13.723 1.00 97.00 85 PRO A N 1
ATOM 650 C CA . PRO A 1 85 ? 1.787 -0.394 13.068 1.00 97.00 85 PRO A CA 1
ATOM 651 C C . PRO A 1 85 ? 1.545 -1.903 12.934 1.00 97.00 85 PRO A C 1
ATOM 653 O O . PRO A 1 85 ? 1.865 -2.498 11.912 1.00 97.00 85 PRO A O 1
ATOM 656 N N . ARG A 1 86 ? 0.914 -2.522 13.942 1.00 96.12 86 ARG A N 1
ATOM 657 C CA . ARG A 1 86 ? 0.548 -3.944 13.900 1.00 96.12 86 ARG A CA 1
ATOM 658 C C . ARG A 1 86 ? -0.471 -4.268 12.803 1.00 96.12 86 ARG A C 1
ATOM 660 O O . ARG A 1 86 ? -0.302 -5.264 12.122 1.00 96.12 86 ARG A O 1
ATOM 667 N N . GLN A 1 87 ? -1.479 -3.418 12.604 1.00 96.56 87 GLN A N 1
ATOM 668 C CA . GLN A 1 87 ? -2.485 -3.632 11.557 1.00 96.56 87 GLN A CA 1
ATOM 669 C C . GLN A 1 87 ? -1.854 -3.526 10.167 1.00 96.56 87 GLN A C 1
ATOM 671 O O . GLN A 1 87 ? -2.177 -4.317 9.289 1.00 96.56 87 GLN A O 1
ATOM 676 N N . LEU A 1 88 ? -0.920 -2.589 9.980 1.00 96.94 88 LEU A N 1
ATOM 677 C CA . LEU A 1 88 ? -0.155 -2.507 8.739 1.00 96.94 88 LEU A CA 1
ATOM 678 C C . LEU A 1 88 ? 0.719 -3.753 8.532 1.00 96.94 88 LEU A C 1
ATOM 680 O O . LEU A 1 88 ? 0.777 -4.282 7.427 1.00 96.94 88 LEU A O 1
ATOM 6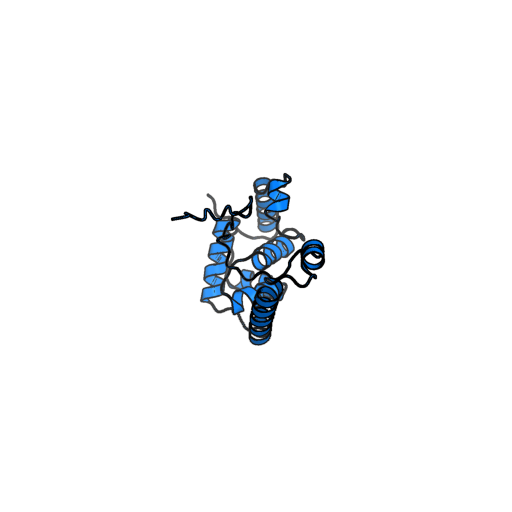84 N N . ALA A 1 89 ? 1.368 -4.249 9.589 1.00 95.19 89 ALA A N 1
ATOM 685 C CA . ALA A 1 89 ? 2.144 -5.484 9.515 1.00 95.19 89 ALA A CA 1
ATOM 686 C C . ALA A 1 89 ? 1.276 -6.682 9.092 1.00 95.19 89 ALA A C 1
ATOM 688 O O . ALA A 1 89 ? 1.693 -7.430 8.213 1.00 95.19 89 ALA A O 1
ATOM 689 N N . ASP A 1 90 ? 0.062 -6.813 9.637 1.00 94.81 90 ASP A N 1
ATOM 690 C CA . ASP A 1 90 ? -0.877 -7.884 9.279 1.00 94.81 90 ASP A CA 1
ATOM 691 C C . ASP A 1 90 ? -1.288 -7.810 7.788 1.00 94.81 90 ASP A C 1
ATOM 693 O O . ASP A 1 90 ? -1.328 -8.831 7.100 1.00 94.81 90 ASP A O 1
ATOM 697 N N . ILE A 1 91 ? -1.521 -6.603 7.252 1.00 94.69 91 ILE A N 1
ATOM 698 C CA . ILE A 1 91 ? -1.811 -6.381 5.818 1.00 94.69 91 ILE A CA 1
ATOM 699 C C . ILE A 1 91 ? -0.612 -6.775 4.941 1.00 94.69 91 ILE A C 1
ATOM 701 O O . ILE A 1 91 ? -0.762 -7.396 3.886 1.00 94.69 91 ILE A O 1
ATOM 705 N N . LEU A 1 92 ? 0.599 -6.418 5.364 1.00 92.88 92 LEU A N 1
ATOM 706 C CA . LEU A 1 92 ? 1.820 -6.716 4.616 1.00 92.88 92 LEU A CA 1
ATOM 707 C C . LEU A 1 92 ? 2.215 -8.197 4.713 1.00 92.88 92 LEU A C 1
ATOM 709 O O . LEU A 1 92 ? 2.832 -8.721 3.788 1.00 92.88 92 LEU A O 1
ATOM 713 N N . ASP A 1 93 ? 1.823 -8.903 5.773 1.00 90.69 93 ASP A N 1
ATOM 714 C CA . ASP A 1 93 ? 2.058 -10.343 5.921 1.00 90.69 93 ASP A CA 1
ATOM 715 C C . ASP A 1 93 ? 1.279 -11.176 4.896 1.00 90.69 93 ASP A C 1
ATOM 717 O O . ASP A 1 93 ? 1.807 -12.173 4.400 1.00 90.69 93 ASP A O 1
ATOM 721 N N . ILE A 1 94 ? 0.077 -10.738 4.506 1.00 88.50 94 ILE A N 1
ATOM 722 C CA . ILE A 1 94 ? -0.682 -11.361 3.408 1.00 88.50 94 ILE A CA 1
ATOM 723 C C . ILE A 1 94 ? -0.250 -10.866 2.017 1.00 88.50 94 ILE A C 1
ATOM 725 O O . ILE A 1 94 ? -0.702 -11.404 1.009 1.00 88.50 94 ILE A O 1
ATOM 729 N N . SER A 1 95 ? 0.653 -9.880 1.954 1.00 88.75 95 SER A N 1
ATOM 730 C CA . SER A 1 95 ? 1.182 -9.289 0.718 1.00 88.75 95 SER A CA 1
ATOM 731 C C . SER A 1 95 ? 2.715 -9.404 0.655 1.00 88.75 95 SER A C 1
ATOM 733 O O . SER A 1 95 ? 3.417 -8.390 0.765 1.00 88.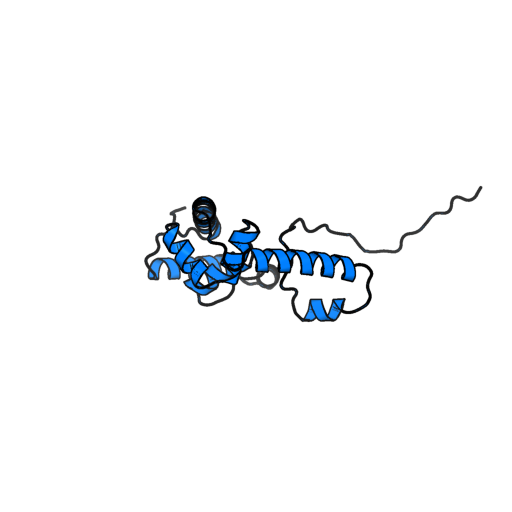75 95 SER A O 1
ATOM 735 N N . PRO A 1 96 ? 3.277 -10.617 0.445 1.00 84.62 96 PRO A N 1
ATOM 736 C CA . PRO A 1 96 ? 4.719 -10.859 0.544 1.00 84.62 96 PRO A CA 1
ATOM 737 C C . PRO A 1 96 ? 5.563 -9.932 -0.335 1.00 84.62 96 PRO A C 1
ATOM 739 O O . PRO A 1 96 ? 6.605 -9.451 0.107 1.00 84.62 96 PRO A O 1
ATOM 742 N N . SER A 1 97 ? 5.093 -9.627 -1.548 1.00 83.00 97 SER A N 1
ATOM 743 C CA . SER A 1 97 ? 5.781 -8.712 -2.465 1.00 83.00 97 SER A CA 1
ATOM 744 C C . SER A 1 97 ? 5.903 -7.303 -1.883 1.00 83.00 97 SER A C 1
ATOM 746 O O . SER A 1 97 ? 6.992 -6.736 -1.885 1.00 83.00 97 SER A O 1
ATOM 748 N N . ALA A 1 98 ? 4.821 -6.755 -1.324 1.00 88.81 98 ALA A N 1
ATOM 749 C CA . ALA A 1 98 ? 4.823 -5.429 -0.707 1.00 88.81 98 ALA A CA 1
ATOM 750 C C . ALA A 1 98 ? 5.756 -5.376 0.509 1.00 88.81 98 ALA A C 1
ATOM 752 O O . ALA A 1 98 ? 6.576 -4.466 0.633 1.00 88.81 98 ALA A O 1
ATOM 753 N N . LYS A 1 99 ? 5.693 -6.401 1.367 1.00 89.69 99 LYS A N 1
ATOM 754 C CA . LYS A 1 99 ? 6.564 -6.531 2.539 1.00 89.69 99 LYS A CA 1
ATOM 755 C C . LYS A 1 99 ? 8.038 -6.596 2.159 1.00 89.69 99 LYS A C 1
ATOM 757 O O . LYS A 1 99 ? 8.852 -5.893 2.751 1.00 89.69 99 LYS A O 1
ATOM 762 N N . MET A 1 100 ? 8.389 -7.433 1.184 1.00 86.88 100 MET A N 1
ATOM 763 C CA . MET A 1 100 ? 9.769 -7.579 0.721 1.00 86.88 100 MET A CA 1
ATOM 764 C C . MET A 1 100 ? 10.292 -6.286 0.104 1.00 86.88 100 MET A C 1
ATOM 766 O O . MET A 1 100 ? 11.424 -5.907 0.392 1.00 86.88 100 MET A O 1
ATOM 770 N N . HIS A 1 101 ? 9.477 -5.600 -0.699 1.00 84.75 101 HIS A N 1
ATOM 771 C CA . HIS A 1 101 ? 9.852 -4.320 -1.293 1.00 84.75 101 HIS A CA 1
ATOM 772 C C . HIS A 1 101 ? 10.104 -3.259 -0.227 1.00 84.75 101 HIS A C 1
ATOM 774 O O . HIS A 1 101 ? 11.181 -2.667 -0.199 1.00 84.75 101 HIS A O 1
ATOM 780 N N . LEU A 1 102 ? 9.168 -3.079 0.703 1.00 88.88 102 LEU A N 1
ATOM 781 C CA . LEU A 1 102 ? 9.341 -2.109 1.775 1.00 88.88 102 LEU A CA 1
ATOM 782 C C . LEU A 1 102 ? 10.558 -2.455 2.649 1.00 88.88 102 LEU A C 1
ATOM 784 O O . LEU A 1 102 ? 11.334 -1.574 3.006 1.00 88.88 102 LEU A O 1
ATOM 788 N N . ALA A 1 103 ? 10.797 -3.737 2.929 1.00 88.56 103 ALA A N 1
ATOM 789 C CA . ALA A 1 103 ? 11.958 -4.168 3.703 1.00 88.56 103 ALA A CA 1
ATOM 790 C C . ALA A 1 103 ? 13.298 -4.008 2.957 1.00 88.56 103 ALA A C 1
ATOM 792 O O . ALA A 1 103 ? 14.328 -3.825 3.606 1.00 88.56 103 ALA A O 1
ATOM 793 N N . ALA A 1 104 ? 13.309 -4.120 1.626 1.00 85.12 104 ALA A N 1
ATOM 794 C CA . ALA A 1 104 ? 14.517 -4.034 0.804 1.00 85.12 104 ALA A CA 1
ATOM 795 C C . ALA A 1 104 ? 14.873 -2.598 0.399 1.00 85.12 104 ALA A C 1
ATOM 797 O O . ALA A 1 104 ? 16.057 -2.280 0.284 1.00 85.12 104 ALA A O 1
ATOM 798 N N . PHE A 1 105 ? 13.865 -1.756 0.167 1.00 84.00 105 PHE A N 1
ATOM 799 C CA . PHE A 1 105 ? 14.032 -0.427 -0.426 1.00 84.00 105 PHE A CA 1
ATOM 800 C C . PHE A 1 105 ? 13.555 0.709 0.483 1.00 84.00 105 PHE A C 1
ATOM 802 O O . PHE A 1 105 ? 14.001 1.834 0.316 1.00 84.00 105 PHE A O 1
ATOM 809 N N . GLY A 1 106 ? 12.698 0.435 1.473 1.00 84.88 106 GLY A N 1
ATOM 810 C CA . GLY A 1 106 ? 12.133 1.479 2.336 1.00 84.88 106 GLY A CA 1
ATOM 811 C C . GLY A 1 106 ? 11.120 2.386 1.629 1.00 84.88 106 GLY A C 1
ATOM 812 O O . GLY A 1 106 ? 10.784 3.438 2.160 1.00 84.88 106 GLY A O 1
ATOM 813 N N . GLU A 1 107 ? 10.641 1.985 0.451 1.00 84.50 107 GLU A N 1
ATOM 814 C CA . GLU A 1 107 ? 9.795 2.798 -0.425 1.00 84.50 107 GLU A CA 1
ATOM 815 C C . GLU A 1 107 ? 8.333 2.333 -0.396 1.00 84.50 107 GLU A C 1
ATOM 817 O O . GLU A 1 107 ? 8.036 1.136 -0.483 1.00 84.50 107 GLU A O 1
ATOM 822 N N . PHE A 1 108 ? 7.408 3.294 -0.337 1.00 87.56 108 PHE A N 1
ATOM 823 C CA . PHE A 1 108 ? 5.960 3.072 -0.419 1.00 87.56 108 PHE A CA 1
ATOM 824 C C . PHE A 1 108 ? 5.485 3.133 -1.875 1.00 87.56 108 PHE A C 1
ATOM 826 O O . PHE A 1 108 ? 4.773 4.041 -2.292 1.00 87.56 108 PHE A O 1
ATOM 833 N N . GLY A 1 109 ? 5.961 2.177 -2.674 1.00 84.88 109 GLY A N 1
ATOM 834 C CA . GLY A 1 109 ? 5.684 2.112 -4.108 1.00 84.88 109 GLY A CA 1
ATOM 835 C C . GLY A 1 109 ? 4.387 1.383 -4.468 1.00 84.88 109 GLY A C 1
ATOM 836 O O . GLY A 1 109 ? 3.553 1.045 -3.627 1.00 84.88 109 GLY A O 1
ATOM 837 N N . ARG A 1 110 ? 4.245 1.055 -5.755 1.00 86.56 110 ARG A N 1
ATOM 838 C CA . ARG A 1 110 ? 3.054 0.400 -6.319 1.00 86.56 110 ARG A CA 1
ATOM 839 C C . ARG A 1 110 ? 2.591 -0.835 -5.542 1.00 86.56 110 ARG A C 1
ATOM 841 O O . ARG A 1 110 ? 1.408 -0.959 -5.257 1.00 86.56 110 ARG A O 1
ATOM 848 N N . GLN A 1 111 ? 3.508 -1.728 -5.176 1.00 87.19 111 GLN A N 1
ATOM 849 C CA . GLN A 1 111 ? 3.189 -2.971 -4.468 1.00 87.19 111 GLN A CA 1
ATOM 850 C C . GLN A 1 111 ? 2.582 -2.698 -3.088 1.00 87.19 111 GLN A C 1
ATOM 852 O O . GLN A 1 111 ? 1.728 -3.454 -2.634 1.00 87.19 111 GLN A O 1
ATOM 857 N N . PHE A 1 112 ? 3.014 -1.621 -2.427 1.00 92.75 112 PHE A N 1
ATOM 858 C CA . PHE A 1 112 ? 2.439 -1.186 -1.159 1.00 92.75 112 PHE A CA 1
ATOM 859 C C . PHE A 1 112 ? 0.990 -0.731 -1.356 1.00 92.75 112 PHE A C 1
ATOM 861 O O . PHE A 1 112 ? 0.096 -1.190 -0.649 1.00 92.75 112 PHE A O 1
ATOM 868 N N . ASN A 1 113 ? 0.737 0.088 -2.376 1.00 93.56 113 ASN A N 1
ATOM 869 C CA . ASN A 1 113 ? -0.610 0.556 -2.696 1.00 93.56 113 ASN A CA 1
ATOM 870 C C . ASN A 1 113 ? -1.533 -0.589 -3.140 1.00 93.56 113 ASN A C 1
ATOM 872 O O . ASN A 1 113 ? -2.681 -0.661 -2.704 1.00 93.56 113 ASN A O 1
ATOM 876 N N . ASP A 1 114 ? -1.030 -1.528 -3.942 1.00 91.31 114 ASP A N 1
ATOM 877 C CA . ASP A 1 114 ? -1.772 -2.729 -4.332 1.00 91.31 114 ASP A CA 1
ATOM 878 C C . ASP A 1 114 ? -2.126 -3.599 -3.120 1.00 91.31 114 ASP A C 1
ATOM 880 O O . ASP A 1 114 ? -3.226 -4.143 -3.074 1.00 91.31 114 ASP A O 1
ATOM 884 N N . ALA A 1 115 ? -1.249 -3.698 -2.114 1.00 93.25 115 ALA A N 1
ATOM 885 C CA . ALA A 1 115 ? -1.565 -4.405 -0.871 1.00 93.25 115 ALA A CA 1
ATOM 886 C C . ALA A 1 115 ? -2.753 -3.760 -0.138 1.00 93.25 115 ALA A C 1
ATOM 888 O O . ALA A 1 115 ? -3.646 -4.467 0.332 1.00 93.25 115 ALA A O 1
ATOM 889 N N . LEU A 1 116 ? -2.812 -2.425 -0.087 1.00 95.69 116 LEU A N 1
ATOM 890 C CA . LEU A 1 116 ? -3.942 -1.701 0.505 1.00 95.69 116 LEU A CA 1
ATOM 891 C C . LEU A 1 116 ? -5.228 -1.892 -0.305 1.00 95.69 116 LEU A C 1
ATOM 893 O O . LEU A 1 116 ? -6.275 -2.187 0.270 1.00 95.69 116 LEU A O 1
ATOM 897 N N . GLY A 1 117 ? -5.151 -1.748 -1.631 1.00 93.12 117 GLY A N 1
ATOM 898 C CA . GLY A 1 117 ? -6.285 -1.974 -2.527 1.00 93.12 117 GLY A CA 1
ATOM 899 C C . GLY A 1 117 ? -6.826 -3.396 -2.390 1.00 93.12 117 GLY A C 1
ATOM 900 O O . GLY A 1 117 ? -8.029 -3.596 -2.221 1.00 93.12 117 GLY A O 1
ATOM 901 N N . SER A 1 118 ? -5.935 -4.388 -2.371 1.00 92.69 118 SER A N 1
ATOM 902 C CA . SER A 1 118 ? -6.313 -5.791 -2.240 1.00 92.69 118 SER A CA 1
ATOM 903 C C . SER A 1 118 ? -6.957 -6.067 -0.888 1.00 92.69 118 SER A C 1
ATOM 905 O O . SER A 1 118 ? -7.917 -6.829 -0.828 1.00 92.69 118 SER A O 1
ATOM 907 N N . TYR A 1 119 ? -6.452 -5.462 0.188 1.00 95.00 119 TYR A N 1
ATOM 908 C CA . TYR A 1 119 ? -6.981 -5.676 1.531 1.00 95.00 119 TYR A CA 1
ATOM 909 C C . TYR A 1 119 ? -8.358 -5.034 1.738 1.00 95.00 119 TYR A C 1
ATOM 911 O O . TYR A 1 119 ? -9.263 -5.690 2.246 1.00 95.00 119 TYR A O 1
ATOM 919 N N . PHE A 1 120 ? -8.532 -3.768 1.344 1.00 95.62 120 PHE A N 1
ATOM 920 C CA . PHE A 1 120 ? -9.771 -3.027 1.612 1.00 95.62 120 PHE A CA 1
ATOM 921 C C . PHE A 1 120 ? -10.848 -3.213 0.542 1.00 95.62 120 PHE A C 1
ATOM 923 O O . PHE A 1 120 ? -12.034 -3.141 0.857 1.00 95.62 120 PHE A O 1
ATOM 930 N N . LEU A 1 121 ? -10.456 -3.410 -0.718 1.00 94.06 121 LEU A N 1
ATOM 931 C CA . LEU A 1 121 ? -11.371 -3.425 -1.864 1.00 94.06 121 LEU A CA 1
ATOM 932 C C . LEU A 1 121 ? -11.339 -4.728 -2.668 1.00 94.06 121 LEU A C 1
ATOM 934 O O . LEU A 1 121 ? -12.197 -4.923 -3.526 1.00 94.06 121 LEU A O 1
ATOM 938 N N . GLY A 1 122 ? -10.368 -5.613 -2.425 1.00 89.56 122 GLY A N 1
ATOM 939 C CA . GLY A 1 122 ? -10.186 -6.820 -3.232 1.00 89.56 122 GLY A CA 1
ATOM 940 C C . GLY A 1 122 ? -9.718 -6.536 -4.663 1.00 89.56 122 GLY A C 1
ATOM 941 O O . GLY A 1 122 ? -9.942 -7.360 -5.547 1.00 89.56 122 GLY A O 1
ATOM 942 N N . CYS A 1 123 ? -9.094 -5.380 -4.919 1.00 90.25 123 CYS A N 1
ATOM 943 C CA . CYS A 1 123 ? -8.618 -4.993 -6.249 1.00 90.25 123 CYS A CA 1
ATOM 944 C C . CYS A 1 123 ? -7.219 -4.362 -6.212 1.00 90.25 123 CYS A C 1
ATOM 946 O O . CYS A 1 123 ? -6.738 -3.944 -5.164 1.00 90.25 123 CYS A O 1
ATOM 948 N N . ALA A 1 124 ? -6.563 -4.260 -7.368 1.00 89.12 124 ALA A N 1
ATOM 949 C CA . ALA A 1 124 ? -5.305 -3.525 -7.476 1.00 89.12 124 ALA A CA 1
ATOM 950 C C . ALA A 1 124 ? -5.521 -2.010 -7.308 1.00 89.12 124 ALA A C 1
ATOM 952 O O . ALA A 1 124 ? -6.628 -1.498 -7.503 1.00 89.12 124 ALA A O 1
ATOM 953 N N . TRP A 1 125 ? -4.452 -1.290 -6.975 1.00 91.50 125 TRP A N 1
ATOM 954 C CA . TRP A 1 125 ? -4.457 0.166 -6.994 1.00 91.50 125 TRP A CA 1
ATOM 955 C C . TRP A 1 125 ? -4.438 0.677 -8.444 1.00 91.50 125 TRP A C 1
ATOM 957 O O . TRP A 1 125 ? -3.689 0.121 -9.256 1.00 91.50 125 TRP A O 1
ATOM 967 N N . PRO A 1 126 ? -5.205 1.732 -8.784 1.00 89.75 126 PRO A N 1
ATOM 968 C CA . PRO A 1 126 ? -5.198 2.305 -10.124 1.00 89.75 126 PRO A CA 1
ATOM 969 C C . PRO A 1 126 ? -3.805 2.778 -10.541 1.00 89.75 126 PRO A C 1
ATOM 971 O O . PRO A 1 126 ? -3.120 3.490 -9.807 1.00 89.75 126 PRO A O 1
ATOM 974 N N . THR A 1 127 ? -3.390 2.403 -11.742 1.00 87.88 127 THR A N 1
ATOM 975 C CA . THR A 1 127 ? -2.176 2.920 -12.378 1.00 87.88 127 THR A CA 1
ATOM 976 C C . THR A 1 127 ? -2.386 4.353 -12.858 1.00 87.88 127 THR A C 1
ATOM 978 O O . THR A 1 127 ? -3.506 4.760 -13.163 1.00 87.88 127 THR A O 1
ATOM 981 N N . GLU A 1 128 ? -1.299 5.103 -13.040 1.00 86.62 128 GLU A N 1
ATOM 982 C CA . GLU A 1 128 ? -1.362 6.435 -13.656 1.00 86.62 128 GLU A CA 1
ATOM 983 C C . GLU A 1 128 ? -2.005 6.403 -15.047 1.00 86.62 128 GLU A C 1
ATOM 985 O O . GLU A 1 128 ? -2.794 7.279 -15.390 1.00 86.62 128 GLU A O 1
ATOM 990 N N . LYS A 1 129 ? -1.735 5.347 -15.827 1.00 84.19 129 LYS A N 1
ATOM 991 C CA . LYS A 1 129 ? -2.346 5.139 -17.144 1.00 84.19 129 LYS A CA 1
ATOM 992 C C . LYS A 1 129 ? -3.862 4.970 -17.051 1.00 84.19 129 LYS A C 1
ATOM 994 O O . LYS A 1 129 ? -4.583 5.510 -17.882 1.00 84.19 129 LYS A O 1
ATOM 999 N N . GLU A 1 130 ? -4.352 4.218 -16.071 1.00 87.00 130 GLU A N 1
ATOM 1000 C CA . GLU A 1 130 ? -5.790 4.014 -15.873 1.00 87.00 130 GLU A CA 1
ATOM 1001 C C . GLU A 1 130 ? -6.474 5.277 -15.345 1.00 87.00 130 GLU A C 1
ATOM 1003 O O . GLU A 1 130 ? -7.575 5.606 -15.785 1.00 87.00 130 GLU A O 1
ATOM 1008 N N . VAL A 1 131 ? -5.807 6.031 -14.468 1.00 90.12 131 VAL A N 1
ATOM 1009 C CA . VAL A 1 131 ? -6.281 7.351 -14.029 1.00 90.12 131 VAL A CA 1
ATOM 1010 C C . VAL A 1 131 ? -6.355 8.313 -15.219 1.00 90.12 131 VAL A C 1
ATOM 1012 O O . VAL A 1 131 ? -7.381 8.957 -15.423 1.00 90.12 131 VAL A O 1
ATOM 1015 N N . ALA A 1 132 ? -5.331 8.341 -16.078 1.00 87.56 132 ALA A N 1
ATOM 1016 C CA . ALA A 1 132 ? -5.334 9.126 -17.315 1.00 87.56 132 ALA A CA 1
ATOM 1017 C C . ALA A 1 132 ? -6.408 8.664 -18.318 1.00 87.56 132 ALA A C 1
ATOM 1019 O O . ALA A 1 132 ? -6.923 9.473 -19.087 1.00 87.56 132 ALA A O 1
ATOM 1020 N N . ALA A 1 133 ? -6.777 7.380 -18.293 1.00 91.00 133 ALA A N 1
ATOM 1021 C CA . ALA A 1 133 ? -7.863 6.813 -19.091 1.00 91.00 133 ALA A CA 1
ATOM 1022 C C . ALA A 1 133 ? -9.264 7.044 -18.488 1.00 91.00 133 ALA A C 1
ATOM 1024 O O . ALA A 1 133 ? -10.253 6.611 -19.079 1.00 91.00 133 ALA A O 1
ATOM 1025 N N . GLY A 1 134 ? -9.365 7.733 -17.345 1.00 90.69 134 GLY A N 1
ATOM 1026 C CA . GLY A 1 134 ? -10.634 8.168 -16.759 1.00 90.69 134 GLY A CA 1
ATOM 1027 C C . GLY A 1 134 ? -11.046 7.467 -15.465 1.00 90.69 134 GLY A C 1
ATOM 1028 O O . GLY A 1 134 ? -12.171 7.686 -15.013 1.00 90.69 134 GLY A O 1
ATOM 1029 N N . ILE A 1 135 ? -10.187 6.653 -14.836 1.00 90.69 135 ILE A N 1
ATOM 1030 C CA . ILE A 1 135 ? -10.462 6.190 -13.468 1.00 90.69 135 ILE A CA 1
ATOM 1031 C C . ILE A 1 135 ? -10.402 7.384 -12.509 1.00 90.69 135 ILE A C 1
ATOM 1033 O O . ILE A 1 135 ? -9.349 7.985 -12.296 1.00 90.69 135 ILE A O 1
ATOM 1037 N N . ASP A 1 136 ? -11.536 7.695 -11.879 1.00 94.81 136 ASP A N 1
ATOM 1038 C CA . ASP A 1 136 ? -11.617 8.724 -10.845 1.00 94.81 136 ASP A CA 1
ATOM 1039 C C . ASP A 1 136 ? -10.994 8.230 -9.529 1.00 94.81 136 ASP A C 1
ATOM 1041 O O . ASP A 1 136 ? -11.618 7.522 -8.727 1.00 94.81 136 ASP A O 1
ATOM 1045 N N . LEU A 1 137 ? -9.756 8.662 -9.285 1.00 92.12 137 LEU A N 1
ATOM 1046 C CA . LEU A 1 137 ? -9.015 8.357 -8.063 1.00 92.12 137 LEU A CA 1
ATOM 1047 C C . LEU A 1 137 ? -9.733 8.858 -6.798 1.00 92.12 137 LEU A C 1
ATOM 1049 O O . LEU A 1 137 ? -9.627 8.237 -5.739 1.00 92.12 137 LEU A O 1
ATOM 1053 N N . ARG A 1 138 ? -10.506 9.947 -6.877 1.00 94.19 138 ARG A N 1
ATOM 1054 C CA . ARG A 1 138 ? -11.249 10.474 -5.726 1.00 94.19 138 ARG A CA 1
ATOM 1055 C C . ARG A 1 138 ? -12.382 9.537 -5.333 1.00 94.19 138 ARG A C 1
ATOM 1057 O O . ARG A 1 138 ? -12.555 9.256 -4.146 1.00 94.19 138 ARG A O 1
ATOM 1064 N N . SER A 1 139 ? -13.120 9.036 -6.321 1.00 94.69 139 SER A N 1
ATOM 1065 C CA . SER A 1 139 ? -14.157 8.025 -6.112 1.00 94.69 139 SER A CA 1
ATOM 1066 C C . SER A 1 139 ? -13.562 6.718 -5.586 1.00 94.69 139 SER A C 1
ATOM 1068 O O . SER A 1 139 ? -14.085 6.164 -4.619 1.00 94.69 139 SER A O 1
ATOM 1070 N N . PHE A 1 140 ? -12.421 6.279 -6.129 1.00 95.69 140 PHE A N 1
ATOM 1071 C CA . PHE A 1 140 ? -11.688 5.116 -5.621 1.00 95.69 140 PHE A CA 1
ATOM 1072 C C . PHE A 1 140 ? -11.340 5.261 -4.130 1.00 95.69 140 PHE A C 1
ATOM 1074 O O . PHE A 1 140 ? -11.706 4.411 -3.317 1.00 95.69 140 PHE A O 1
ATOM 1081 N N . LEU A 1 141 ? -10.718 6.381 -3.742 1.00 96.19 141 LEU A N 1
ATOM 1082 C CA . LEU A 1 141 ? -10.369 6.661 -2.346 1.00 96.19 141 LEU A CA 1
ATOM 1083 C C . LEU A 1 141 ? -11.605 6.796 -1.445 1.00 96.19 141 LEU A C 1
ATOM 1085 O O . LEU A 1 141 ? -11.562 6.395 -0.284 1.00 96.19 141 LEU A O 1
ATOM 1089 N N . SER A 1 142 ? -12.716 7.335 -1.953 1.00 96.62 142 SER A N 1
ATOM 1090 C CA . SER A 1 142 ? -13.974 7.419 -1.202 1.00 96.62 142 SER A CA 1
ATOM 1091 C C . SER A 1 142 ? -14.535 6.033 -0.869 1.00 96.62 142 SER A C 1
ATOM 1093 O O . SER A 1 142 ? -14.923 5.789 0.275 1.00 96.62 142 SER A O 1
ATOM 1095 N N . ILE A 1 143 ? -14.535 5.108 -1.832 1.00 96.94 143 ILE A N 1
ATOM 1096 C CA . ILE A 1 143 ? -14.990 3.728 -1.617 1.00 96.94 143 ILE A CA 1
ATOM 1097 C C . ILE A 1 143 ? -14.038 3.004 -0.660 1.00 96.94 143 ILE A C 1
ATOM 1099 O O . ILE A 1 143 ? -14.500 2.371 0.287 1.00 96.94 143 ILE A O 1
ATOM 1103 N N . LEU A 1 144 ? -12.724 3.159 -0.852 1.00 97.00 144 LEU A N 1
ATOM 1104 C CA . LEU A 1 144 ? -11.693 2.598 0.024 1.00 97.00 144 LEU A CA 1
ATOM 1105 C C . LEU A 1 144 ? -11.891 3.020 1.486 1.00 97.00 144 LEU A C 1
ATOM 1107 O O . LEU A 1 144 ? -11.920 2.172 2.374 1.00 97.00 144 LEU A O 1
ATOM 1111 N N . ARG A 1 145 ? -12.113 4.316 1.733 1.00 97.44 145 ARG A N 1
ATOM 1112 C CA . ARG A 1 145 ? -12.397 4.860 3.071 1.00 97.44 145 ARG A CA 1
ATOM 1113 C C . ARG A 1 145 ? -13.659 4.259 3.686 1.00 97.44 145 ARG A C 1
ATOM 1115 O O . ARG A 1 145 ? -13.619 3.834 4.835 1.00 97.44 145 ARG A O 1
ATOM 1122 N N . ARG A 1 146 ? -14.752 4.170 2.919 1.00 97.38 146 ARG A N 1
ATOM 1123 C CA . ARG A 1 146 ? -16.021 3.585 3.390 1.00 97.38 146 ARG A CA 1
ATOM 1124 C C . ARG A 1 146 ? -15.876 2.111 3.769 1.00 97.38 146 ARG A C 1
ATOM 1126 O O . ARG A 1 146 ? -16.442 1.689 4.772 1.00 97.38 146 ARG A O 1
ATOM 1133 N N . GLN A 1 147 ? -15.127 1.335 2.986 1.00 97.56 147 GLN A N 1
ATOM 1134 C CA . GLN A 1 147 ? -14.866 -0.073 3.298 1.00 97.56 147 GLN A CA 1
ATOM 1135 C C . GLN A 1 147 ? -13.962 -0.216 4.523 1.00 97.56 147 GLN A C 1
ATOM 1137 O O . GLN A 1 147 ? -14.251 -1.017 5.407 1.00 97.56 147 GLN A O 1
ATOM 1142 N N . ALA A 1 148 ? -12.929 0.621 4.645 1.00 97.12 148 ALA A N 1
ATOM 1143 C CA . ALA A 1 148 ? -12.089 0.646 5.836 1.00 97.12 148 ALA A CA 1
ATOM 1144 C C . ALA A 1 148 ? -12.899 0.964 7.107 1.00 97.12 148 ALA A C 1
ATOM 1146 O O . ALA A 1 148 ? -12.744 0.275 8.116 1.00 97.12 148 ALA A O 1
ATOM 1147 N N . GLU A 1 149 ? -13.806 1.945 7.063 1.00 97.19 149 GLU A N 1
ATOM 1148 C CA . GLU A 1 149 ? -14.723 2.235 8.176 1.00 97.19 149 GLU A CA 1
ATOM 1149 C C . GLU A 1 149 ? -15.625 1.043 8.511 1.00 97.19 149 GLU A C 1
ATOM 1151 O O . GLU A 1 149 ? -15.766 0.697 9.684 1.00 97.19 149 GLU A O 1
ATOM 1156 N N . ALA A 1 150 ? -16.185 0.370 7.501 1.00 97.06 150 ALA A N 1
ATOM 1157 C CA . ALA A 1 150 ? -16.997 -0.834 7.693 1.00 97.06 150 ALA A CA 1
ATOM 1158 C C . ALA A 1 150 ? -16.200 -1.996 8.319 1.00 97.06 150 ALA A C 1
ATOM 1160 O O . ALA A 1 150 ? -16.754 -2.785 9.081 1.00 97.06 150 ALA A O 1
ATOM 1161 N N . MET A 1 151 ? -14.892 -2.065 8.058 1.00 96.19 151 MET A N 1
ATOM 1162 C CA . MET A 1 151 ? -13.953 -3.000 8.691 1.00 96.19 151 MET A CA 1
ATOM 1163 C C . MET A 1 151 ? -13.491 -2.551 10.093 1.00 96.19 151 MET A C 1
ATOM 1165 O O . MET A 1 151 ? -12.695 -3.241 10.729 1.00 96.19 151 MET A O 1
ATOM 1169 N N . GLY A 1 152 ? -13.973 -1.409 10.596 1.00 96.50 152 GLY A N 1
ATOM 1170 C CA . GLY A 1 152 ? -13.685 -0.897 11.939 1.00 96.50 152 GLY A CA 1
ATOM 1171 C C . GLY A 1 152 ? -12.468 0.028 12.040 1.00 96.50 152 GLY A C 1
ATOM 1172 O O . GLY A 1 152 ? -12.027 0.340 13.151 1.00 96.50 152 GLY A O 1
ATOM 1173 N N . TYR A 1 153 ? -11.911 0.482 10.916 1.00 96.81 153 TYR A N 1
ATOM 1174 C CA . TYR A 1 153 ? -10.841 1.479 10.914 1.00 96.81 153 TYR A CA 1
ATOM 1175 C C . TYR A 1 153 ? -11.400 2.884 11.144 1.00 96.81 153 TYR A C 1
ATOM 1177 O O . TYR A 1 153 ? -12.528 3.203 10.775 1.00 96.81 153 TYR A O 1
ATOM 1185 N N . LYS A 1 154 ? -10.591 3.750 11.757 1.00 95.88 154 LYS A N 1
ATOM 1186 C CA . LYS A 1 154 ? -10.934 5.165 11.928 1.00 95.88 154 LYS A CA 1
ATOM 1187 C C . LYS A 1 154 ? -10.411 5.962 10.744 1.00 95.88 154 LYS A C 1
ATOM 1189 O O . LYS A 1 154 ? -9.319 5.683 10.254 1.00 95.88 154 LYS A O 1
ATOM 1194 N N . LEU A 1 155 ? -11.137 7.001 10.352 1.00 95.31 155 LEU A N 1
ATOM 1195 C CA . LEU A 1 155 ? -10.638 7.990 9.404 1.00 95.31 155 LEU A CA 1
ATOM 1196 C C . LEU A 1 155 ? -10.100 9.217 10.134 1.00 95.31 155 LEU A C 1
ATOM 1198 O O . LEU A 1 155 ? -10.632 9.649 11.162 1.00 95.31 155 LEU A O 1
ATOM 1202 N N . HIS A 1 156 ? -9.041 9.793 9.582 1.00 90.81 156 HIS A N 1
ATOM 1203 C CA . HIS A 1 156 ? -8.600 11.125 9.927 1.00 90.81 156 HIS A CA 1
ATOM 1204 C C . HIS A 1 156 ? -9.634 12.107 9.376 1.00 90.81 156 HIS A C 1
ATOM 1206 O O . HIS A 1 156 ? -9.880 12.155 8.170 1.00 90.81 156 HIS A O 1
ATOM 1212 N N . LYS A 1 157 ? -10.280 12.856 10.273 1.00 67.50 157 LYS A N 1
ATOM 1213 C CA . LYS A 1 157 ? -11.101 13.994 9.865 1.00 67.50 157 LYS A CA 1
ATOM 1214 C C . LYS A 1 157 ? -10.147 15.050 9.318 1.00 67.50 157 LYS A C 1
ATOM 1216 O O . LYS A 1 157 ? -9.284 15.504 10.066 1.00 67.50 157 LYS A O 1
ATOM 1221 N N . ALA A 1 158 ? -10.278 15.336 8.025 1.00 54.75 158 ALA A N 1
ATOM 1222 C CA . ALA A 1 158 ? -9.654 16.496 7.402 1.00 54.75 158 ALA A CA 1
ATOM 1223 C C . ALA A 1 158 ? -10.167 17.789 8.048 1.00 54.75 158 ALA A C 1
ATOM 1225 O O . ALA A 1 158 ? -11.345 17.791 8.487 1.00 54.75 158 ALA A O 1
#

Secondary structure (DSSP, 8-state):
---------S-------S--S------HHHHHHT-S--HHHHHHHHHHHHHHHHHHHHTTPPPPHHHHHHHHHHHHHHH-EE--HHHHHHHHHT-HHHHHHHHHH----HHHHHHHHHHHHSSPPPPHHHHHTT--HHHHHHHHHHHHHHTTPEEP--